Protein AF-A0A645J684-F1 (afdb_monomer_lite)

Structure (mmCIF, N/CA/C/O backbone):
data_AF-A0A645J684-F1
#
_entry.id   AF-A0A645J684-F1
#
loop_
_atom_site.group_PDB
_atom_site.id
_atom_site.type_symbol
_atom_site.label_atom_id
_atom_site.label_alt_id
_atom_site.label_comp_id
_atom_site.label_asym_id
_atom_site.label_entity_id
_atom_site.label_seq_id
_atom_site.pdbx_PDB_ins_code
_atom_site.Cartn_x
_atom_site.Cartn_y
_atom_site.Cartn_z
_atom_site.occupancy
_atom_site.B_iso_or_equiv
_atom_site.auth_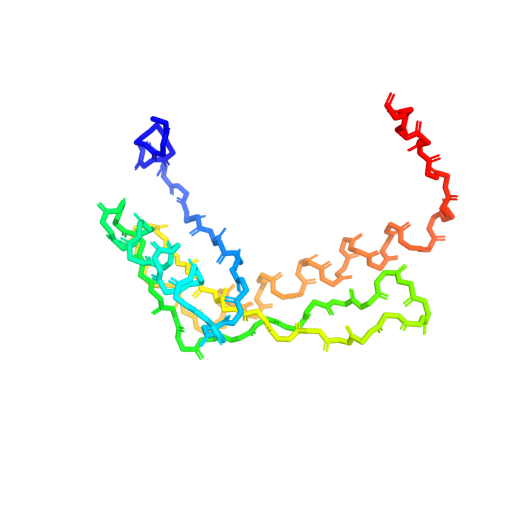seq_id
_atom_site.auth_comp_id
_atom_site.auth_asym_id
_atom_site.auth_atom_id
_atom_site.pdbx_PDB_model_num
ATOM 1 N N . MET A 1 1 ? -15.837 -5.179 -11.038 1.00 55.16 1 MET A N 1
ATOM 2 C CA . MET A 1 1 ? -14.659 -6.005 -10.710 1.00 55.16 1 MET A CA 1
ATOM 3 C C . MET A 1 1 ? -14.167 -5.762 -9.280 1.00 55.16 1 MET A C 1
ATOM 5 O O . MET A 1 1 ? -14.531 -6.564 -8.441 1.00 55.16 1 MET A O 1
ATOM 9 N N . LEU A 1 2 ? -13.513 -4.642 -8.920 1.00 59.25 2 LEU A N 1
ATOM 10 C CA . LEU A 1 2 ? -13.080 -4.398 -7.517 1.00 59.25 2 LEU A CA 1
ATOM 11 C C . LEU A 1 2 ? -14.214 -4.137 -6.503 1.00 59.25 2 LEU A C 1
ATOM 13 O O . LEU A 1 2 ? -13.971 -4.083 -5.306 1.00 59.25 2 LEU A O 1
ATOM 17 N N . ARG A 1 3 ? -15.458 -3.947 -6.961 1.00 56.34 3 ARG A N 1
ATOM 18 C CA . ARG A 1 3 ? -16.609 -3.730 -6.068 1.00 56.34 3 ARG A CA 1
ATOM 19 C C . ARG A 1 3 ? -16.952 -4.965 -5.228 1.00 56.34 3 ARG A C 1
ATOM 21 O O . ARG A 1 3 ? -17.327 -4.788 -4.088 1.00 56.34 3 ARG A O 1
ATOM 28 N N . HIS A 1 4 ? -16.747 -6.183 -5.734 1.00 58.91 4 HIS A N 1
ATOM 29 C CA . HIS A 1 4 ? -17.095 -7.407 -4.992 1.00 58.91 4 HIS A CA 1
ATOM 30 C C . HIS A 1 4 ? -16.176 -7.681 -3.797 1.00 58.91 4 HIS A C 1
ATOM 32 O O . HIS A 1 4 ? -16.581 -8.327 -2.842 1.00 58.91 4 HIS A O 1
ATOM 38 N N . LEU A 1 5 ? -14.945 -7.166 -3.833 1.00 60.25 5 LEU A N 1
ATOM 39 C CA . LEU A 1 5 ? -14.015 -7.271 -2.712 1.00 60.25 5 LEU A CA 1
ATOM 40 C C . LEU A 1 5 ? -14.404 -6.344 -1.546 1.00 60.25 5 LEU A C 1
ATOM 42 O O . LEU A 1 5 ? -14.046 -6.603 -0.399 1.00 60.25 5 LEU A O 1
ATOM 46 N N . ARG A 1 6 ? -15.172 -5.283 -1.832 1.00 59.41 6 ARG A N 1
ATOM 47 C CA . ARG A 1 6 ? -15.571 -4.273 -0.844 1.00 59.41 6 ARG A CA 1
ATOM 48 C C . ARG A 1 6 ? -16.607 -4.748 0.163 1.00 59.41 6 ARG A C 1
ATOM 50 O O . ARG A 1 6 ? -16.705 -4.138 1.221 1.00 59.41 6 ARG A O 1
ATOM 57 N N . ASP A 1 7 ? -17.338 -5.806 -0.170 1.00 63.16 7 ASP A N 1
ATOM 58 C CA . ASP A 1 7 ? -18.383 -6.380 0.682 1.00 63.16 7 ASP A CA 1
ATOM 59 C C . ASP A 1 7 ? -17.814 -7.415 1.670 1.00 63.16 7 ASP A C 1
ATOM 61 O O . ASP A 1 7 ? -18.555 -8.056 2.414 1.00 63.16 7 ASP A O 1
ATOM 65 N N . SER A 1 8 ? -16.489 -7.598 1.690 1.00 65.56 8 SER A N 1
ATOM 66 C CA . SER A 1 8 ? -15.827 -8.449 2.672 1.00 65.56 8 SER A CA 1
ATOM 67 C C . SER A 1 8 ? -15.591 -7.688 3.983 1.00 65.56 8 SER A C 1
ATOM 69 O O . SER A 1 8 ? -15.222 -6.518 3.979 1.00 65.56 8 SER A O 1
ATOM 71 N N . ALA A 1 9 ? -15.747 -8.367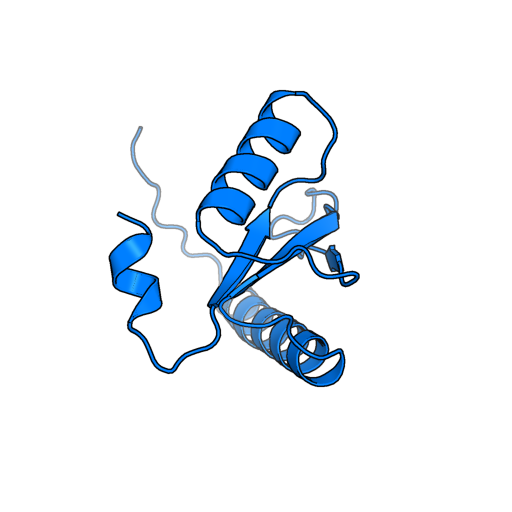 5.124 1.00 76.38 9 ALA A N 1
ATOM 72 C CA . ALA A 1 9 ? -15.377 -7.830 6.442 1.00 76.38 9 ALA A CA 1
ATOM 73 C C . ALA A 1 9 ? -13.849 -7.731 6.650 1.00 76.38 9 ALA A C 1
ATOM 75 O O . ALA A 1 9 ? -13.387 -7.488 7.763 1.00 76.38 9 ALA A O 1
ATOM 76 N N . HIS A 1 10 ? -13.062 -7.967 5.597 1.00 84.00 10 HIS A N 1
ATOM 77 C CA . HIS A 1 10 ? -11.615 -8.076 5.662 1.00 84.00 10 HIS A CA 1
ATOM 78 C C . HIS A 1 10 ? -10.958 -6.784 5.194 1.00 84.00 10 HIS A C 1
ATOM 80 O O . HIS A 1 10 ? -11.377 -6.159 4.218 1.00 84.00 10 HIS A O 1
ATOM 86 N N . THR A 1 11 ? -9.872 -6.426 5.867 1.00 89.38 11 THR A N 1
ATOM 87 C CA . THR A 1 11 ? -8.951 -5.413 5.368 1.00 89.38 11 THR A CA 1
ATOM 88 C C . THR A 1 11 ? -8.229 -5.956 4.144 1.00 89.38 11 THR A C 1
ATOM 90 O O . THR A 1 11 ? -7.652 -7.041 4.186 1.00 89.38 11 THR A O 1
ATOM 93 N N . ILE A 1 12 ? -8.231 -5.186 3.062 1.00 91.81 12 ILE A N 1
ATOM 94 C CA . ILE A 1 12 ? -7.508 -5.527 1.838 1.00 91.81 12 ILE A CA 1
ATOM 95 C C . ILE A 1 12 ? -6.285 -4.633 1.746 1.00 91.81 12 ILE A C 1
ATOM 97 O O . ILE A 1 12 ? -6.414 -3.412 1.827 1.00 91.81 12 ILE A O 1
ATOM 101 N N . ILE A 1 13 ? -5.125 -5.243 1.528 1.00 92.44 13 ILE A N 1
ATOM 102 C CA . ILE A 1 13 ? -3.850 -4.569 1.285 1.00 92.44 13 ILE A CA 1
ATOM 103 C C . ILE A 1 13 ? -3.497 -4.746 -0.195 1.00 92.44 13 ILE A C 1
ATOM 105 O O . ILE A 1 13 ? -3.649 -5.836 -0.744 1.00 92.44 13 ILE A O 1
ATOM 109 N N . LEU A 1 14 ? -3.062 -3.669 -0.848 1.00 92.75 14 LEU A N 1
ATOM 110 C CA . LEU A 1 14 ? -2.553 -3.692 -2.218 1.00 92.75 14 LEU A CA 1
ATOM 111 C C . LEU A 1 14 ? -1.149 -3.095 -2.266 1.00 92.75 14 LEU A C 1
ATOM 113 O O . LEU A 1 14 ? -0.922 -1.999 -1.757 1.00 92.75 14 LEU A O 1
ATOM 117 N N . GLU A 1 15 ? -0.248 -3.788 -2.949 1.00 92.00 15 GLU A N 1
ATOM 118 C CA . GLU A 1 15 ? 1.071 -3.288 -3.328 1.00 92.00 15 GLU A CA 1
ATOM 119 C C . GLU A 1 15 ? 1.000 -2.684 -4.737 1.00 92.00 15 GLU A C 1
ATOM 121 O O . GLU A 1 15 ? 0.438 -3.293 -5.651 1.00 92.00 15 GLU A O 1
ATOM 126 N N . ILE A 1 16 ? 1.561 -1.489 -4.937 1.00 92.38 16 ILE A N 1
ATOM 127 C CA . ILE A 1 16 ? 1.718 -0.888 -6.269 1.00 92.38 16 ILE A CA 1
ATOM 128 C C . ILE A 1 16 ? 3.141 -0.368 -6.478 1.00 92.38 16 ILE A C 1
ATOM 130 O O . ILE A 1 16 ? 3.819 0.029 -5.527 1.00 92.38 16 ILE A O 1
ATOM 134 N N . ASP A 1 17 ? 3.562 -0.316 -7.742 1.00 90.44 17 ASP A N 1
ATOM 135 C CA . ASP A 1 17 ? 4.823 0.308 -8.151 1.00 90.44 17 ASP A CA 1
ATOM 136 C C . ASP A 1 17 ? 4.925 1.765 -7.652 1.00 90.44 17 ASP A C 1
ATOM 138 O O . ASP A 1 17 ? 3.906 2.465 -7.560 1.00 90.44 17 ASP A O 1
ATOM 142 N N . PRO A 1 18 ? 6.144 2.270 -7.386 1.00 90.94 18 PRO A N 1
ATOM 143 C CA . PRO A 1 18 ? 6.343 3.668 -7.034 1.00 90.94 18 PRO A CA 1
ATOM 144 C C . PRO A 1 18 ? 5.879 4.600 -8.158 1.00 90.94 18 PRO A C 1
ATOM 146 O O . PRO A 1 18 ? 5.872 4.244 -9.339 1.00 90.94 18 PRO A O 1
ATOM 149 N N . LEU A 1 19 ? 5.517 5.830 -7.784 1.00 93.06 19 LEU A N 1
ATOM 150 C CA . LEU A 1 19 ? 4.950 6.828 -8.696 1.00 93.06 19 LEU A CA 1
ATOM 151 C C . LEU A 1 19 ? 6.019 7.485 -9.585 1.00 93.06 19 LEU A C 1
ATOM 153 O O . LEU A 1 19 ? 6.277 8.682 -9.485 1.00 93.06 19 LEU A O 1
ATOM 157 N N . ILE A 1 20 ? 6.672 6.699 -10.438 1.00 92.94 20 ILE A N 1
ATOM 158 C CA . ILE A 1 20 ? 7.793 7.147 -11.278 1.00 92.94 20 ILE A CA 1
ATOM 159 C C . ILE A 1 20 ? 7.361 7.661 -12.658 1.00 92.94 20 ILE A C 1
ATOM 161 O O . ILE A 1 20 ? 8.167 8.243 -13.378 1.00 92.94 20 ILE A O 1
ATOM 165 N N . ASN A 1 21 ? 6.110 7.423 -13.066 1.00 92.94 21 ASN A N 1
ATOM 166 C CA . ASN A 1 21 ? 5.587 7.840 -14.372 1.00 92.94 21 ASN A CA 1
ATOM 167 C C . ASN A 1 21 ? 4.062 8.054 -14.366 1.00 92.94 21 ASN A C 1
ATOM 169 O O . ASN A 1 21 ? 3.356 7.671 -13.432 1.00 92.94 21 ASN A O 1
ATOM 173 N N . GLU A 1 22 ? 3.519 8.617 -15.447 1.00 95.19 22 GLU A N 1
ATOM 174 C CA . GLU A 1 22 ? 2.077 8.880 -15.559 1.00 95.19 22 GLU A CA 1
ATOM 175 C C . GLU A 1 22 ? 1.205 7.630 -15.394 1.00 95.19 22 GLU A C 1
ATOM 177 O O . GLU A 1 22 ? 0.110 7.706 -14.836 1.00 95.19 22 GLU A O 1
ATOM 182 N N . LEU A 1 23 ? 1.672 6.470 -15.865 1.00 93.12 23 LEU A N 1
ATOM 183 C CA . LEU A 1 23 ? 0.919 5.224 -15.752 1.00 93.12 23 LEU A CA 1
ATOM 184 C C . LEU A 1 23 ? 0.778 4.798 -14.284 1.00 93.12 23 LEU A C 1
ATOM 186 O O . LEU A 1 23 ? -0.321 4.441 -13.863 1.00 93.12 23 LEU A O 1
ATOM 190 N N . SER A 1 24 ? 1.851 4.893 -13.493 1.00 92.81 24 SER A N 1
ATOM 191 C CA . SER A 1 24 ? 1.828 4.610 -12.050 1.00 92.81 24 SER A CA 1
ATOM 192 C C . SER A 1 24 ? 0.896 5.562 -11.285 1.00 92.81 24 SER A C 1
ATOM 194 O O . SER A 1 24 ? 0.112 5.116 -10.448 1.00 92.81 24 SER A O 1
ATOM 196 N N . VAL A 1 25 ? 0.854 6.846 -11.665 1.00 95.56 25 VAL A N 1
ATOM 197 C CA . VAL A 1 25 ? -0.090 7.826 -11.099 1.00 95.56 25 VAL A CA 1
ATOM 198 C C . VAL A 1 25 ? -1.538 7.486 -11.465 1.00 95.56 25 VAL A C 1
ATOM 200 O O . VAL A 1 25 ? -2.412 7.491 -10.598 1.00 95.56 25 VAL A O 1
ATOM 203 N N . ARG A 1 26 ? -1.818 7.121 -12.724 1.00 95.75 26 ARG A N 1
ATOM 204 C CA . ARG A 1 26 ? -3.171 6.710 -13.150 1.00 95.75 26 ARG A CA 1
ATOM 205 C C . ARG A 1 26 ? -3.646 5.447 -12.429 1.00 95.75 26 ARG A C 1
ATOM 207 O O . ARG A 1 26 ? -4.837 5.343 -12.132 1.00 95.75 26 ARG A O 1
ATOM 214 N N . ARG A 1 27 ? -2.737 4.507 -12.134 1.00 94.81 27 ARG A N 1
ATOM 215 C CA . ARG A 1 27 ? -3.029 3.311 -11.327 1.00 94.81 27 ARG A CA 1
ATOM 216 C C . ARG A 1 27 ? -3.424 3.692 -9.902 1.00 94.81 27 ARG A C 1
ATOM 218 O O . ARG A 1 27 ? -4.473 3.242 -9.452 1.00 94.81 27 ARG A O 1
ATOM 225 N N . LEU A 1 28 ? -2.665 4.564 -9.234 1.00 95.75 28 LEU A N 1
ATOM 226 C CA . LEU A 1 28 ? -3.031 5.064 -7.903 1.00 95.75 28 LEU A CA 1
ATOM 227 C C . LEU A 1 28 ? -4.435 5.688 -7.909 1.00 95.75 28 LEU A C 1
ATOM 229 O O . LEU A 1 28 ? -5.309 5.243 -7.171 1.00 95.75 28 LEU A O 1
ATOM 233 N N . GLN A 1 29 ? -4.690 6.625 -8.823 1.00 96.06 29 GLN A N 1
ATOM 234 C CA . GLN A 1 29 ? -5.991 7.295 -8.927 1.00 96.06 29 GLN A CA 1
ATOM 235 C C . GLN A 1 29 ? -7.146 6.323 -9.214 1.00 96.06 29 GLN A C 1
ATOM 237 O O . GLN A 1 29 ? -8.286 6.554 -8.809 1.00 96.06 29 GLN A O 1
ATOM 242 N N . PHE A 1 30 ? -6.889 5.241 -9.953 1.00 95.12 30 PHE A N 1
ATOM 243 C CA . PHE A 1 30 ? -7.879 4.193 -10.182 1.00 95.12 30 PHE A CA 1
ATOM 244 C C . PHE A 1 30 ? -8.266 3.484 -8.877 1.00 95.12 30 PHE A C 1
ATOM 246 O O . PHE A 1 30 ? -9.459 3.286 -8.635 1.00 95.12 30 PHE A O 1
ATOM 253 N N . TYR A 1 31 ? -7.290 3.157 -8.028 1.00 94.94 31 TYR A N 1
ATOM 254 C CA . TYR A 1 31 ? -7.538 2.530 -6.730 1.00 94.94 31 TYR A CA 1
ATOM 255 C C . TYR A 1 31 ? -8.171 3.496 -5.722 1.00 94.94 31 TYR A C 1
ATOM 257 O O . TYR A 1 31 ? -9.108 3.107 -5.026 1.00 94.94 31 TYR A O 1
ATOM 265 N N . GLU A 1 32 ? -7.772 4.767 -5.712 1.00 9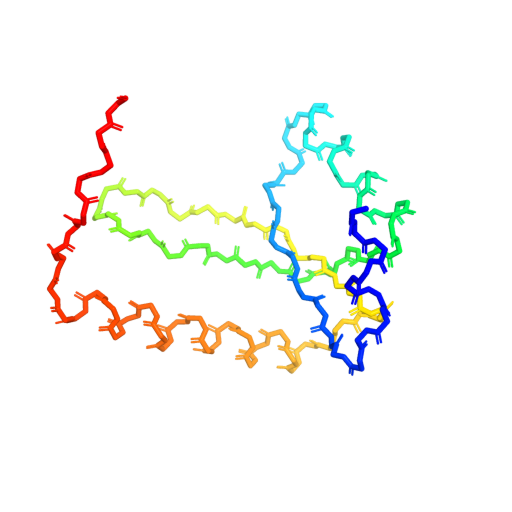4.00 32 GLU A N 1
ATOM 266 C CA . GLU A 1 32 ? -8.413 5.797 -4.880 1.00 94.00 32 GLU A CA 1
ATOM 267 C C . GLU A 1 32 ? -9.895 5.965 -5.236 1.00 94.00 32 GLU A C 1
ATOM 269 O O . GLU A 1 32 ? -10.761 5.923 -4.363 1.00 94.00 32 GLU A O 1
ATOM 274 N N . ARG A 1 33 ? -10.237 6.023 -6.534 1.00 94.25 33 ARG A N 1
ATOM 275 C CA . ARG A 1 33 ? -11.645 6.014 -6.987 1.00 94.25 33 ARG A CA 1
ATOM 276 C C . ARG A 1 33 ? -12.386 4.725 -6.621 1.00 94.25 33 ARG A C 1
ATOM 278 O O . ARG A 1 33 ? -13.618 4.707 -6.576 1.00 94.25 33 ARG A O 1
ATOM 285 N N . ALA A 1 34 ? -11.663 3.631 -6.391 1.00 91.56 34 ALA A N 1
ATOM 286 C CA . ALA A 1 34 ? -12.229 2.383 -5.901 1.00 91.56 34 ALA A CA 1
ATOM 287 C C . ALA A 1 34 ? -12.393 2.346 -4.368 1.00 91.56 34 ALA A C 1
ATOM 289 O O . ALA A 1 34 ? -13.004 1.398 -3.879 1.00 91.56 34 ALA A O 1
ATOM 290 N N . GLY A 1 35 ? -11.945 3.377 -3.644 1.00 91.81 35 GLY A N 1
ATOM 291 C CA . GLY A 1 35 ? -12.080 3.525 -2.194 1.00 91.81 35 GLY A CA 1
ATOM 292 C C . GLY A 1 35 ? -10.827 3.156 -1.400 1.00 91.81 35 GLY A C 1
ATOM 293 O O . GLY A 1 35 ? -10.873 3.173 -0.176 1.00 91.81 35 GLY A O 1
ATOM 294 N N . TYR A 1 36 ? -9.727 2.797 -2.064 1.00 94.81 36 TYR A N 1
ATOM 295 C CA . TYR A 1 36 ? -8.475 2.497 -1.376 1.00 94.81 36 TYR A CA 1
ATOM 296 C C . TYR A 1 36 ? -7.786 3.781 -0.918 1.00 94.81 36 TYR A C 1
ATOM 298 O O . TYR A 1 36 ? -7.810 4.794 -1.612 1.00 94.81 36 TYR A O 1
ATOM 306 N N . THR A 1 37 ? -7.115 3.705 0.224 1.00 95.25 37 THR A N 1
ATOM 307 C CA . THR A 1 37 ? -6.326 4.799 0.788 1.00 95.25 37 THR A CA 1
ATOM 308 C C . THR A 1 37 ? -4.844 4.461 0.701 1.00 95.25 37 THR A C 1
ATOM 310 O O . THR A 1 37 ? -4.428 3.384 1.133 1.00 95.25 37 THR A O 1
ATOM 313 N N . LEU A 1 38 ? -4.043 5.380 0.156 1.00 96.38 38 LEU A N 1
ATOM 314 C CA . LEU A 1 38 ? -2.585 5.282 0.176 1.00 96.38 38 LEU A CA 1
ATOM 315 C C . LEU A 1 38 ? -2.064 5.441 1.607 1.00 96.38 38 LEU A C 1
ATOM 317 O O . LEU A 1 38 ? -2.365 6.424 2.281 1.00 96.38 38 LEU A O 1
ATOM 321 N N . THR A 1 39 ? -1.261 4.482 2.059 1.00 95.69 39 THR A N 1
ATOM 322 C CA . THR A 1 39 ? -0.674 4.498 3.403 1.00 95.69 39 THR A CA 1
ATOM 323 C C . THR A 1 39 ? 0.700 5.187 3.392 1.00 95.69 39 THR A C 1
ATOM 325 O O . THR A 1 39 ? 1.386 5.227 2.358 1.00 95.69 39 THR A O 1
ATOM 328 N N . PRO A 1 40 ? 1.164 5.716 4.540 1.00 94.94 40 PRO A N 1
ATOM 329 C CA . PRO A 1 40 ? 2.531 6.224 4.662 1.00 94.94 40 PRO A CA 1
ATOM 330 C C . PRO A 1 40 ? 3.576 5.099 4.690 1.00 94.94 40 PRO A C 1
ATOM 332 O O . PRO A 1 40 ? 4.772 5.376 4.643 1.00 94.94 40 PRO A O 1
ATOM 335 N N . TYR A 1 41 ? 3.146 3.839 4.770 1.00 93.81 41 TYR A N 1
ATOM 336 C CA . TYR A 1 41 ? 4.034 2.696 4.882 1.00 93.81 41 TYR A CA 1
ATOM 337 C C . TYR A 1 41 ? 4.536 2.244 3.511 1.00 93.81 41 TYR A C 1
ATOM 339 O O . TYR A 1 41 ? 3.884 2.421 2.475 1.00 93.81 41 TYR A O 1
ATOM 347 N N . ARG A 1 42 ? 5.747 1.696 3.504 1.00 90.31 42 ARG A N 1
ATOM 348 C CA . ARG A 1 42 ? 6.425 1.187 2.313 1.00 90.31 42 ARG A CA 1
ATOM 349 C C . ARG A 1 42 ? 6.709 -0.285 2.503 1.00 90.31 42 ARG A C 1
ATOM 351 O O . ARG A 1 42 ? 6.905 -0.743 3.630 1.00 90.31 42 ARG A O 1
ATOM 358 N N . PHE A 1 43 ? 6.710 -1.016 1.403 1.00 87.94 43 PHE A N 1
ATOM 359 C CA . PHE A 1 43 ? 7.051 -2.424 1.397 1.00 87.94 43 PHE A CA 1
ATOM 360 C C . PHE A 1 43 ? 8.238 -2.637 0.472 1.00 87.94 43 PHE A C 1
ATOM 362 O O . PHE A 1 43 ? 8.201 -2.246 -0.689 1.00 87.94 43 PHE A O 1
ATOM 369 N N . MET A 1 44 ? 9.312 -3.216 0.999 1.00 83.88 44 MET A N 1
ATOM 370 C CA . MET A 1 44 ? 10.453 -3.616 0.185 1.00 83.88 44 MET A CA 1
ATOM 371 C C . MET A 1 44 ? 10.202 -5.038 -0.282 1.00 83.88 44 MET A C 1
ATOM 373 O O . MET A 1 44 ? 10.208 -5.958 0.535 1.00 83.88 44 MET A O 1
ATOM 377 N N . HIS A 1 45 ? 9.986 -5.221 -1.582 1.00 71.25 45 HIS A N 1
ATOM 378 C CA . HIS A 1 45 ? 9.822 -6.565 -2.111 1.00 71.25 45 HIS A CA 1
ATOM 379 C C . HIS A 1 45 ? 11.149 -7.320 -1.987 1.00 71.25 45 HIS A C 1
ATOM 381 O O . HIS A 1 45 ? 12.193 -6.833 -2.442 1.00 71.25 45 HIS A O 1
ATOM 387 N N . LEU A 1 46 ? 11.118 -8.495 -1.351 1.00 64.75 46 LEU A N 1
ATOM 388 C CA . LEU A 1 46 ? 12.289 -9.360 -1.279 1.00 64.75 46 LEU A CA 1
ATOM 389 C C . LEU A 1 46 ? 12.685 -9.783 -2.702 1.00 64.75 46 LEU A C 1
ATOM 391 O O . LEU A 1 46 ? 11.823 -10.181 -3.490 1.00 64.75 46 LEU A O 1
ATOM 395 N N . PRO A 1 47 ? 13.971 -9.707 -3.069 1.00 60.31 47 PRO A N 1
ATOM 396 C CA . PRO A 1 47 ? 14.411 -10.156 -4.375 1.00 60.31 47 PRO A CA 1
ATOM 397 C C . PRO A 1 47 ? 14.368 -11.688 -4.444 1.00 60.31 47 PRO A C 1
ATOM 399 O O . PRO A 1 47 ? 15.224 -12.375 -3.901 1.00 60.31 47 PRO A O 1
ATOM 402 N N . TYR A 1 48 ? 13.379 -12.236 -5.153 1.00 53.81 48 TYR A N 1
ATOM 403 C CA . TYR A 1 48 ? 13.221 -13.686 -5.377 1.00 53.81 48 TYR A CA 1
ATOM 404 C C . TYR A 1 48 ? 14.318 -14.306 -6.255 1.00 53.81 48 TYR A C 1
ATOM 406 O O . TYR A 1 48 ? 14.350 -15.515 -6.471 1.00 53.81 48 TYR A O 1
ATOM 414 N N . ARG A 1 49 ? 15.215 -13.487 -6.804 1.00 55.16 49 ARG A N 1
ATOM 415 C CA . ARG A 1 49 ? 16.396 -13.923 -7.548 1.00 55.16 49 ARG A CA 1
ATOM 416 C C . ARG A 1 49 ? 17.588 -13.218 -6.924 1.00 55.16 49 ARG A C 1
ATOM 418 O O . ARG A 1 49 ? 17.498 -12.019 -6.688 1.00 55.16 49 ARG A O 1
ATOM 425 N N . LEU A 1 50 ? 18.694 -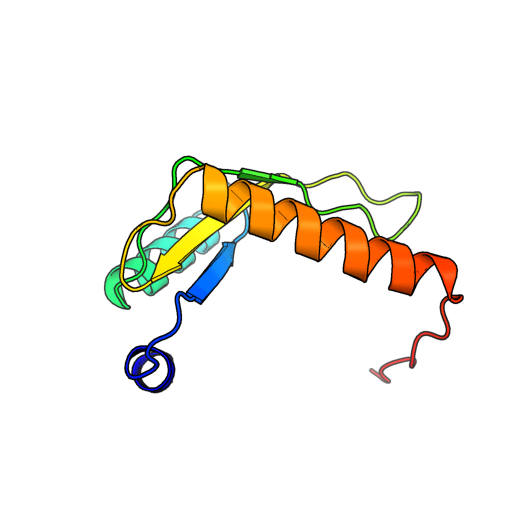13.934 -6.709 1.00 50.69 50 LEU A N 1
ATOM 426 C CA . LEU A 1 50 ? 19.935 -13.400 -6.119 1.00 50.69 50 LEU A CA 1
ATOM 427 C C . LEU A 1 50 ? 20.443 -12.101 -6.783 1.00 50.69 50 LEU A C 1
ATOM 429 O O . LEU A 1 50 ? 21.210 -11.364 -6.175 1.00 50.69 50 LEU A O 1
ATOM 433 N N . GLU A 1 51 ? 20.005 -11.816 -8.010 1.00 55.16 51 GLU A N 1
ATOM 434 C CA . GLU A 1 51 ? 20.398 -10.642 -8.795 1.00 55.16 51 GLU A CA 1
ATOM 435 C C . GLU A 1 51 ? 19.308 -9.559 -8.910 1.00 55.16 51 GLU A C 1
ATOM 437 O O . GLU A 1 51 ? 19.536 -8.508 -9.510 1.00 55.16 51 GLU A O 1
ATOM 442 N N . ALA A 1 52 ? 18.111 -9.784 -8.360 1.00 56.88 52 ALA A N 1
ATOM 443 C CA . ALA A 1 52 ? 17.053 -8.782 -8.379 1.00 56.88 52 ALA A CA 1
ATOM 444 C C . ALA A 1 52 ? 17.349 -7.695 -7.336 1.00 56.88 52 ALA A C 1
ATOM 446 O O . ALA A 1 52 ? 17.703 -7.972 -6.192 1.00 56.88 52 ALA A O 1
ATOM 447 N N . LYS A 1 53 ? 17.212 -6.429 -7.730 1.00 63.88 53 LYS A N 1
ATOM 448 C CA . LYS A 1 53 ? 17.293 -5.313 -6.784 1.00 63.88 53 LYS A CA 1
ATOM 449 C C . LYS A 1 53 ? 16.019 -5.288 -5.949 1.00 63.88 53 LYS A C 1
ATOM 451 O O . LYS A 1 53 ? 14.931 -5.465 -6.494 1.00 63.88 53 LYS A O 1
ATOM 456 N N . SER A 1 54 ? 16.154 -5.039 -4.649 1.00 68.44 54 SER A N 1
ATOM 457 C CA . SER A 1 54 ? 15.004 -4.699 -3.818 1.00 68.44 54 SER A CA 1
ATOM 458 C C . SER A 1 54 ? 14.320 -3.465 -4.406 1.00 68.44 54 SER A C 1
ATOM 460 O O . SER A 1 54 ? 14.967 -2.459 -4.708 1.00 68.44 54 SER A O 1
ATOM 462 N N . GLN A 1 55 ? 13.011 -3.569 -4.609 1.00 79.94 55 GLN A N 1
ATOM 463 C CA . GLN A 1 55 ? 12.189 -2.482 -5.120 1.00 79.94 55 GLN A CA 1
ATOM 464 C C . GLN A 1 55 ? 11.237 -2.046 -4.011 1.00 79.94 55 GLN A C 1
ATOM 466 O O . GLN A 1 55 ? 10.516 -2.869 -3.444 1.00 79.94 55 GLN A O 1
ATOM 471 N N . GLU A 1 56 ? 11.244 -0.750 -3.706 1.00 87.00 56 GLU A N 1
ATOM 472 C CA . GLU A 1 56 ? 10.256 -0.164 -2.805 1.00 87.00 56 GLU A CA 1
ATOM 473 C C . GLU A 1 56 ? 8.910 -0.064 -3.527 1.00 87.00 56 GLU A C 1
ATOM 475 O O . GLU A 1 56 ? 8.831 0.498 -4.624 1.00 87.00 56 GLU A O 1
ATOM 480 N N . LEU A 1 57 ? 7.870 -0.597 -2.893 1.00 91.12 57 LEU A N 1
ATOM 481 C CA . LEU A 1 57 ? 6.478 -0.554 -3.313 1.00 91.12 57 LEU A CA 1
ATOM 482 C C . LEU A 1 57 ? 5.654 0.289 -2.338 1.00 91.12 57 LEU A C 1
ATOM 484 O O . LEU A 1 57 ? 5.944 0.403 -1.139 1.00 91.12 57 LEU A O 1
ATOM 488 N N . LEU A 1 58 ? 4.592 0.881 -2.874 1.00 94.50 58 LEU A N 1
ATOM 489 C CA . LEU A 1 58 ? 3.613 1.631 -2.102 1.00 94.50 58 LEU A CA 1
ATOM 490 C C . LEU A 1 58 ? 2.500 0.702 -1.636 1.00 94.50 58 LEU A C 1
ATOM 492 O O . LEU A 1 58 ? 2.051 -0.158 -2.392 1.00 94.50 58 LEU A O 1
ATOM 496 N N . ILE A 1 59 ? 2.020 0.928 -0.414 1.00 95.75 59 ILE A N 1
ATOM 497 C CA . ILE A 1 59 ? 0.926 0.157 0.168 1.00 95.75 59 ILE A CA 1
ATOM 498 C C . ILE A 1 59 ? -0.355 0.984 0.197 1.00 95.75 59 ILE A C 1
ATOM 500 O O . ILE A 1 59 ? -0.393 2.082 0.759 1.00 95.75 59 ILE A O 1
ATOM 504 N N . LEU A 1 60 ? -1.419 0.428 -0.372 1.00 96.19 60 LEU A N 1
ATOM 505 C CA . LEU A 1 60 ? -2.784 0.922 -0.265 1.00 96.19 60 LEU A CA 1
ATOM 506 C C . LEU A 1 60 ? -3.604 -0.028 0.608 1.00 96.19 60 LEU A C 1
ATOM 508 O O . LEU A 1 60 ? -3.333 -1.226 0.659 1.00 96.19 60 LEU A O 1
ATOM 512 N N . SER A 1 61 ? -4.644 0.495 1.257 1.00 95.25 61 SER A N 1
ATOM 513 C CA . SER A 1 61 ? -5.563 -0.321 2.057 1.00 95.25 61 SER A CA 1
ATOM 514 C C . SER A 1 61 ? -7.028 0.081 1.905 1.00 95.25 61 SER A C 1
ATOM 516 O O . SER A 1 61 ? -7.337 1.215 1.536 1.00 95.25 61 SER A O 1
ATOM 518 N N . TYR A 1 62 ? -7.926 -0.874 2.143 1.00 93.38 62 TYR A N 1
ATOM 519 C CA . TYR A 1 62 ? -9.381 -0.713 2.101 1.00 93.38 62 TYR A CA 1
ATOM 520 C C . TYR A 1 62 ? -10.042 -1.533 3.227 1.00 93.38 62 TYR A C 1
ATOM 522 O O . TYR A 1 62 ? -9.563 -2.633 3.507 1.00 93.38 62 TYR A O 1
ATOM 530 N N . PRO A 1 63 ? -11.163 -1.076 3.826 1.00 90.69 63 PRO A N 1
ATOM 531 C CA . PRO A 1 63 ? -11.803 0.231 3.617 1.00 90.69 63 PRO A CA 1
ATOM 532 C C . PRO A 1 63 ? -11.099 1.371 4.350 1.00 90.69 63 PRO A C 1
ATOM 534 O O . PRO A 1 63 ? -11.196 2.521 3.936 1.00 90.69 63 PRO A O 1
ATOM 537 N N . ASN A 1 64 ? -10.377 1.046 5.419 1.00 91.00 64 ASN A N 1
ATOM 538 C CA . ASN A 1 64 ? -9.668 2.011 6.243 1.00 91.00 64 ASN A CA 1
ATOM 539 C C . ASN A 1 64 ? -8.165 1.872 6.044 1.00 91.00 64 ASN A C 1
ATOM 54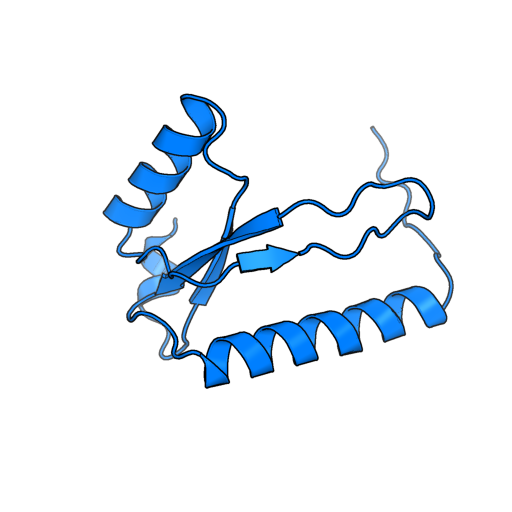1 O O . ASN A 1 64 ? -7.672 0.807 5.667 1.00 91.00 64 ASN A O 1
ATOM 545 N N . MET A 1 65 ? -7.448 2.950 6.356 1.00 94.00 65 MET A N 1
ATOM 546 C CA . MET A 1 65 ? -5.998 2.903 6.438 1.00 94.00 65 MET A CA 1
ATOM 547 C C . MET A 1 65 ? -5.576 1.926 7.540 1.00 94.00 65 MET A C 1
ATOM 549 O O . MET A 1 65 ? -6.047 2.037 8.673 1.00 94.00 65 MET A O 1
ATOM 553 N N . ILE A 1 66 ? -4.693 0.987 7.206 1.00 95.12 66 ILE A N 1
ATOM 554 C CA . ILE A 1 66 ? -4.083 0.103 8.205 1.00 95.12 66 ILE A CA 1
ATOM 555 C C . ILE A 1 66 ? -3.241 0.892 9.207 1.00 95.12 66 ILE A C 1
ATOM 557 O O . ILE A 1 66 ? -2.710 1.956 8.881 1.00 95.12 66 ILE A O 1
ATOM 561 N N . THR A 1 67 ? -3.094 0.364 10.420 1.00 95.75 67 THR A N 1
ATOM 562 C CA . THR A 1 67 ? -2.143 0.901 11.400 1.00 95.75 67 THR A CA 1
ATOM 563 C C . THR A 1 67 ? -0.717 0.443 11.094 1.00 95.75 67 THR A C 1
ATOM 565 O O . THR A 1 67 ? -0.480 -0.422 10.245 1.00 95.75 67 THR A O 1
ATOM 568 N N . LYS A 1 68 ? 0.257 1.009 11.814 1.00 95.06 68 LYS A N 1
ATOM 569 C CA . LYS A 1 68 ? 1.660 0.601 11.695 1.00 95.06 68 LYS A CA 1
ATOM 570 C C . LYS A 1 68 ? 1.863 -0.837 12.172 1.00 95.06 68 LYS A C 1
ATOM 572 O O . LYS A 1 68 ? 2.652 -1.565 11.589 1.00 95.06 68 LYS A O 1
ATOM 577 N N . GLU A 1 69 ? 1.143 -1.243 13.210 1.00 95.25 69 GLU A N 1
ATOM 578 C CA . GLU A 1 69 ? 1.171 -2.601 13.755 1.00 95.25 69 GLU A CA 1
ATOM 579 C C . GLU A 1 69 ? 0.656 -3.597 12.714 1.00 95.25 69 GLU A C 1
ATOM 581 O O . GLU A 1 69 ? 1.361 -4.540 12.382 1.00 95.25 69 GLU A O 1
ATOM 586 N N . GLN A 1 70 ? -0.492 -3.312 12.090 1.00 94.19 70 GLN A N 1
ATOM 587 C CA . GLN A 1 70 ? -1.036 -4.146 11.012 1.00 94.19 70 GLN A CA 1
ATOM 588 C C . GLN A 1 70 ? -0.109 -4.216 9.790 1.00 94.19 70 GLN A C 1
ATOM 590 O O . GLN A 1 70 ? -0.026 -5.251 9.132 1.00 94.19 70 GLN A O 1
ATOM 595 N N . HIS A 1 71 ? 0.594 -3.122 9.469 1.00 94.44 71 HIS A N 1
ATOM 596 C CA . HIS A 1 71 ? 1.624 -3.127 8.427 1.00 94.44 71 HIS A CA 1
ATOM 597 C C . HIS A 1 71 ? 2.807 -4.027 8.800 1.00 94.44 71 HIS A C 1
ATOM 599 O O . HIS A 1 71 ? 3.244 -4.814 7.965 1.00 94.44 71 HIS A O 1
ATOM 605 N N . ASN A 1 72 ? 3.290 -3.966 10.041 1.00 92.56 72 ASN A N 1
ATOM 606 C CA . ASN A 1 72 ? 4.374 -4.831 10.506 1.00 92.56 72 ASN A CA 1
ATOM 607 C C . ASN A 1 72 ? 3.966 -6.311 10.489 1.00 92.56 72 ASN A C 1
ATOM 609 O O . ASN A 1 72 ? 4.746 -7.135 10.019 1.00 92.56 72 ASN A O 1
ATOM 613 N N . ASP A 1 73 ? 2.747 -6.632 10.934 1.00 91.44 73 ASP A N 1
ATOM 614 C CA . ASP A 1 73 ? 2.202 -7.994 10.901 1.00 91.44 73 ASP A CA 1
ATOM 615 C C . ASP A 1 73 ? 2.142 -8.520 9.460 1.00 91.44 73 ASP A C 1
ATOM 617 O O . ASP A 1 73 ? 2.544 -9.649 9.179 1.00 91.44 73 ASP A O 1
ATOM 621 N N . PHE A 1 74 ? 1.705 -7.674 8.522 1.00 89.31 74 PHE A N 1
ATOM 622 C CA . PHE A 1 74 ? 1.719 -7.982 7.094 1.00 89.31 74 PHE A CA 1
ATOM 623 C C . PHE A 1 74 ? 3.141 -8.250 6.575 1.00 89.31 74 PHE A C 1
ATOM 625 O O . PHE A 1 74 ? 3.370 -9.260 5.911 1.00 89.31 74 PHE A O 1
ATOM 632 N N . VAL A 1 75 ? 4.111 -7.387 6.894 1.00 88.62 75 VAL A N 1
ATOM 633 C CA . VAL A 1 75 ? 5.513 -7.566 6.476 1.00 88.62 75 VAL A CA 1
ATOM 634 C C . VAL A 1 75 ? 6.099 -8.856 7.048 1.00 88.62 75 VAL A C 1
ATOM 636 O O . VAL A 1 75 ? 6.792 -9.582 6.334 1.00 88.62 75 VAL A O 1
ATOM 639 N N . GLN A 1 76 ? 5.821 -9.157 8.317 1.00 88.19 76 GLN A N 1
ATOM 640 C CA . GLN A 1 76 ? 6.264 -10.387 8.960 1.00 88.19 76 GLN A CA 1
ATOM 641 C C . GLN A 1 76 ? 5.664 -11.615 8.269 1.00 88.19 76 GLN A C 1
ATOM 643 O O . GLN A 1 76 ? 6.412 -12.515 7.894 1.00 88.19 76 GLN A O 1
ATOM 648 N N . PHE A 1 77 ? 4.350 -11.617 8.025 1.00 86.44 77 PHE A N 1
ATOM 649 C CA . PHE A 1 77 ? 3.664 -12.697 7.318 1.00 86.44 77 PHE A CA 1
ATOM 650 C C . PHE A 1 77 ? 4.273 -12.958 5.935 1.00 86.44 77 PHE A C 1
ATOM 652 O O . PHE A 1 77 ? 4.608 -14.097 5.612 1.00 86.44 77 PHE A O 1
ATOM 659 N N . VAL A 1 78 ? 4.469 -11.905 5.131 1.00 82.12 78 VAL A N 1
ATOM 660 C CA . VAL A 1 78 ? 5.051 -12.049 3.790 1.00 82.12 78 VAL A CA 1
ATOM 661 C C . VAL A 1 78 ? 6.477 -12.585 3.876 1.00 82.12 78 VAL A C 1
ATOM 663 O O . VAL A 1 78 ? 6.807 -13.516 3.152 1.00 82.12 78 VAL A O 1
ATOM 666 N N . ASN A 1 79 ? 7.312 -12.068 4.779 1.00 79.81 79 ASN A N 1
ATOM 667 C CA . ASN A 1 79 ? 8.677 -12.569 4.940 1.00 79.81 79 ASN A CA 1
ATOM 668 C C . ASN A 1 79 ? 8.704 -14.048 5.354 1.00 79.81 79 ASN A C 1
ATOM 670 O O . ASN A 1 79 ? 9.468 -14.819 4.784 1.00 79.81 79 ASN A O 1
ATOM 674 N N . GLU A 1 80 ? 7.870 -14.467 6.305 1.00 79.81 80 GLU A N 1
ATOM 675 C CA . GLU A 1 80 ? 7.841 -15.851 6.793 1.00 79.81 80 GLU A CA 1
ATOM 676 C C . GLU A 1 80 ? 7.341 -16.853 5.745 1.00 79.81 80 GLU A C 1
ATOM 678 O O . GLU A 1 80 ? 7.885 -17.954 5.642 1.00 79.81 80 GLU A O 1
ATOM 683 N N . GLU A 1 81 ? 6.306 -16.506 4.978 1.00 72.00 81 GLU A N 1
ATOM 684 C CA . GLU A 1 81 ? 5.775 -17.371 3.915 1.00 72.00 81 GLU A CA 1
ATOM 685 C C . GLU A 1 81 ? 6.723 -17.420 2.707 1.00 72.00 81 GLU A C 1
ATOM 687 O O . GLU A 1 81 ? 6.969 -18.487 2.142 1.00 72.00 81 GLU A O 1
ATOM 692 N N . VAL A 1 82 ? 7.324 -16.285 2.340 1.00 67.00 82 VAL A N 1
ATOM 693 C CA . VAL A 1 82 ? 8.259 -16.193 1.209 1.00 67.00 82 VAL A CA 1
ATOM 694 C C . VAL A 1 82 ? 9.574 -16.906 1.503 1.00 67.00 82 VAL A C 1
ATOM 696 O O . VAL A 1 82 ? 10.071 -17.632 0.643 1.00 67.00 82 VAL A O 1
ATOM 699 N N . ILE A 1 83 ? 10.123 -16.760 2.713 1.00 63.72 83 ILE A N 1
ATOM 700 C CA . ILE A 1 83 ? 11.322 -17.500 3.130 1.00 63.72 83 ILE A CA 1
ATOM 701 C C . ILE A 1 83 ? 11.044 -19.003 3.091 1.00 63.72 83 ILE A C 1
ATOM 703 O O . ILE A 1 83 ? 11.819 -19.738 2.482 1.00 63.72 83 ILE A O 1
ATOM 707 N N . ARG A 1 84 ? 9.904 -19.459 3.630 1.00 59.44 84 ARG A N 1
ATOM 708 C CA . ARG A 1 84 ? 9.522 -20.879 3.574 1.00 59.44 84 ARG A CA 1
ATOM 709 C C . ARG A 1 84 ? 9.413 -21.404 2.141 1.00 59.44 84 ARG A C 1
ATOM 711 O O . ARG A 1 84 ? 9.859 -22.517 1.875 1.00 59.44 84 ARG A O 1
ATOM 718 N N . TYR A 1 85 ? 8.880 -20.612 1.210 1.00 58.00 85 TYR A N 1
ATOM 719 C CA . TYR A 1 85 ? 8.803 -20.996 -0.203 1.00 58.00 85 TYR A CA 1
ATOM 720 C C . TYR A 1 85 ? 10.186 -21.046 -0.884 1.00 58.00 85 TYR A C 1
ATOM 722 O O . TYR A 1 85 ? 10.443 -21.925 -1.705 1.00 58.00 85 TYR A O 1
ATOM 730 N N . CYS A 1 86 ? 11.105 -20.149 -0.515 1.00 53.84 86 CYS A N 1
ATOM 731 C CA . CYS A 1 86 ? 12.487 -20.150 -1.006 1.00 53.84 86 CYS A CA 1
ATOM 732 C C . CYS A 1 86 ? 13.328 -21.308 -0.433 1.00 53.84 86 CYS A C 1
ATOM 734 O O . CYS A 1 86 ? 1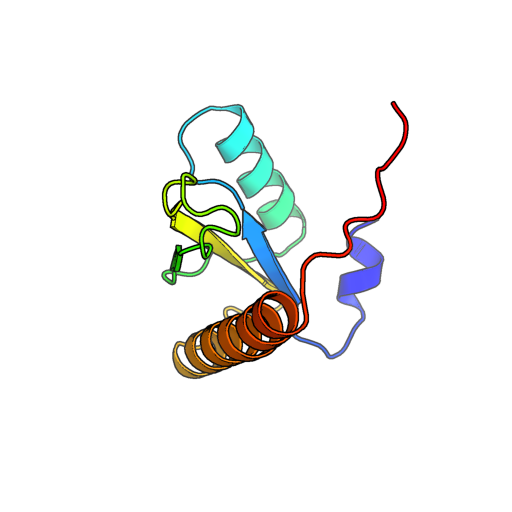4.156 -21.872 -1.149 1.00 53.84 86 CYS A O 1
ATOM 736 N N . GLU A 1 87 ? 13.106 -21.699 0.825 1.00 54.41 87 GLU A N 1
ATOM 737 C CA . GLU A 1 87 ? 13.815 -22.804 1.489 1.00 54.41 87 GLU A CA 1
ATOM 738 C C . GLU A 1 87 ? 13.364 -24.195 1.006 1.00 54.41 87 GLU A C 1
ATOM 740 O O . GLU A 1 87 ? 14.127 -25.156 1.098 1.00 54.41 87 GLU A O 1
ATOM 745 N N . GLN A 1 88 ? 12.158 -24.317 0.437 1.00 50.97 88 GLN A N 1
ATOM 746 C CA . GLN A 1 88 ? 11.601 -25.590 -0.050 1.00 50.97 88 GLN A CA 1
ATOM 747 C C . GLN A 1 88 ? 12.035 -25.990 -1.474 1.00 50.97 88 GLN A C 1
ATOM 749 O O . GLN A 1 88 ? 11.633 -27.045 -1.962 1.00 50.97 88 GLN A O 1
ATOM 754 N N . GLY A 1 89 ? 12.913 -25.216 -2.117 1.00 45.62 89 GLY A N 1
ATOM 755 C CA . GLY A 1 89 ? 13.499 -25.562 -3.411 1.00 45.62 89 GLY A CA 1
ATOM 756 C C . GLY A 1 89 ? 12.603 -25.176 -4.588 1.00 45.62 89 GLY A C 1
ATOM 757 O O . GLY A 1 89 ? 11.517 -25.715 -4.792 1.00 45.62 89 GLY A O 1
ATOM 758 N N . GLY A 1 90 ? 13.097 -24.241 -5.400 1.00 48.19 90 GLY A N 1
ATOM 759 C CA . GLY A 1 90 ? 12.446 -23.750 -6.609 1.00 48.19 90 GLY A CA 1
ATOM 760 C C . GLY A 1 90 ? 12.188 -24.833 -7.656 1.00 48.19 90 GLY A C 1
ATOM 761 O O . GLY A 1 90 ? 12.963 -24.992 -8.595 1.00 48.19 90 GLY A O 1
ATOM 762 N N . ASN A 1 91 ? 11.043 -25.505 -7.558 1.00 41.81 91 ASN A N 1
ATOM 763 C CA . ASN A 1 91 ? 10.422 -26.160 -8.699 1.00 41.81 91 ASN A CA 1
ATOM 764 C C . ASN A 1 91 ? 9.444 -25.164 -9.340 1.00 41.81 91 ASN A C 1
ATOM 766 O O . ASN A 1 91 ? 8.250 -25.153 -9.048 1.00 41.81 91 ASN A O 1
ATOM 770 N N . HIS A 1 92 ? 9.975 -24.257 -10.164 1.00 50.22 92 HIS A N 1
ATOM 771 C CA . HIS A 1 92 ? 9.153 -23.378 -10.993 1.00 50.22 92 HIS A CA 1
ATOM 772 C C . HIS A 1 92 ? 8.313 -24.229 -11.961 1.00 50.22 92 HIS A C 1
ATOM 774 O O . HIS A 1 92 ? 8.899 -24.951 -12.771 1.00 50.22 92 HIS A O 1
ATOM 780 N N . PRO A 1 93 ? 6.971 -24.120 -11.979 1.00 38.50 93 PRO A N 1
ATOM 781 C CA . PRO A 1 93 ? 6.241 -24.473 -13.180 1.00 38.50 93 PRO A CA 1
ATOM 782 C C . PRO A 1 93 ? 6.643 -23.459 -14.254 1.00 38.50 93 PRO A C 1
ATOM 784 O O . PRO A 1 93 ? 6.364 -22.264 -14.144 1.00 38.50 93 PRO A O 1
ATOM 787 N N . VAL A 1 94 ? 7.354 -23.934 -15.274 1.00 43.53 94 VAL A N 1
ATOM 788 C CA . VAL A 1 94 ? 7.533 -23.198 -16.523 1.00 43.53 94 VAL A CA 1
ATOM 789 C C . VAL A 1 94 ? 6.142 -22.892 -17.079 1.00 43.53 94 VAL A C 1
ATOM 791 O O . VAL A 1 94 ? 5.419 -23.796 -17.487 1.00 43.53 94 VAL A O 1
ATOM 794 N N . VAL A 1 95 ? 5.732 -21.627 -17.031 1.00 36.59 95 VAL A N 1
ATOM 795 C CA . VAL A 1 95 ? 4.590 -21.144 -17.813 1.00 36.59 95 VAL A CA 1
ATOM 796 C C . VAL A 1 95 ? 5.036 -21.142 -19.276 1.00 36.59 95 VAL A C 1
ATOM 798 O O . VAL A 1 95 ? 6.003 -20.443 -19.583 1.00 36.59 95 VAL A O 1
ATOM 801 N N . PRO A 1 96 ? 4.424 -21.948 -20.164 1.00 35.31 96 PRO A N 1
ATOM 802 C CA . PRO A 1 96 ? 4.714 -21.868 -21.589 1.00 35.31 96 PRO A CA 1
ATOM 803 C C . PRO A 1 96 ? 4.276 -20.500 -22.125 1.00 35.31 96 PRO A C 1
ATOM 805 O O . PRO A 1 96 ? 3.268 -19.964 -21.656 1.00 35.31 96 PRO A O 1
ATOM 808 N N . GLU A 1 97 ? 5.059 -19.963 -23.065 1.00 46.41 97 GLU A N 1
ATOM 809 C CA . GLU A 1 97 ? 4.773 -18.727 -23.815 1.00 46.41 97 GLU A CA 1
ATOM 810 C C . GLU A 1 97 ? 3.404 -18.733 -24.510 1.00 46.41 97 GLU A C 1
ATOM 812 O O . GLU A 1 97 ? 2.976 -19.807 -24.999 1.00 46.41 97 GLU A O 1
#

Foldseek 3Di:
DLVVVQPDPDKDKDWAAPPPDPVSVVVVVVVVVVQKDWEPDWAFDDPLDPPDDTGITTMIIPNDHDDPVVVVVVNVVCVVVSVVVSVVDDPDPPDDD

Radius of gyration: 15.46 Å; chains: 1; bounding box: 39×35×38 Å

Sequence (97 aa):
MLRHLRDSAHTIILEIDPLINELSVRRLQFYERAGYTLTPYRFMHLPYRLEAKSQELLILSYPNMITKEQHNDFVQFVNEEVIRYCEQGGNHPVVPE

Secondary structure (DSSP, 8-state):
-TTGGGGSSS-EEEEE--S-SHHHHHHHHHHHHTT-EEEEEEEEE--SSTTPPPEEEEEEEESSPPPHHHHHHHHHHHHHHHHHHHHT---------

Organism: NCBI:txid1076179

pLDDT: mean 78.62, std 18.58, range [35.31, 96.38]